Protein AF-A0A957VU12-F1 (afdb_monomer_lite)

Foldseek 3Di:
DQDDDDDDPVRLLVVVVCLLVCNVHHVVVSCQQQDFDAWDDDDVPDFTWGHGNQWIWTDAPNFTKTKHWHADVQKTWMWIDGSVVRDIDIDIGSHRPDPRVVVSNVVVCVVVVND

Secondary structure (DSSP, 8-state):
--S-----HHHHHHHHHHHHTTSSS-HHHHHHHHS--EEEP--TTSPPEEE-SS-EEEESSSSEEEEEEEEETTEEEEEEEEGGGTEEEEEEESSTT--HHHHHHHHHHHHHT--

pLDDT: mean 96.03, std 3.74, range [75.19, 98.75]

Radius of gyration: 13.99 Å; chains: 1; bounding box: 28×35×33 Å

Structure (mmCIF, N/CA/C/O backbone):
data_AF-A0A957VU12-F1
#
_entry.id   AF-A0A957VU12-F1
#
loop_
_atom_site.group_PDB
_atom_site.id
_atom_site.type_symbol
_atom_site.label_atom_id
_atom_site.label_alt_id
_atom_site.label_comp_id
_atom_site.label_asym_id
_atom_site.label_entity_id
_atom_site.label_seq_id
_atom_site.pdbx_PDB_ins_code
_atom_site.Cartn_x
_atom_site.Cartn_y
_atom_site.Cartn_z
_atom_site.occupancy
_atom_site.B_iso_or_equiv
_atom_site.auth_seq_id
_atom_site.auth_comp_id
_atom_site.auth_asym_id
_atom_site.auth_atom_id
_atom_site.pdbx_PDB_model_num
ATOM 1 N N . GLY A 1 1 ? 12.077 -11.966 -0.631 1.00 75.19 1 GLY A N 1
ATOM 2 C CA . GLY A 1 1 ? 12.753 -11.496 -1.862 1.00 75.19 1 GLY A CA 1
ATOM 3 C C . GLY A 1 1 ? 12.474 -10.015 -2.043 1.00 75.19 1 GLY A C 1
ATOM 4 O O . GLY A 1 1 ? 11.579 -9.529 -1.373 1.00 75.19 1 GLY A O 1
ATOM 5 N N . ALA A 1 2 ? 13.218 -9.307 -2.899 1.00 86.88 2 ALA A N 1
ATOM 6 C CA . ALA A 1 2 ? 13.099 -7.846 -3.058 1.00 86.88 2 ALA A CA 1
ATOM 7 C C . ALA A 1 2 ? 12.334 -7.396 -4.325 1.00 86.88 2 ALA A C 1
ATOM 9 O O . ALA A 1 2 ? 12.149 -6.204 -4.537 1.00 86.88 2 ALA A O 1
ATOM 10 N N . GLY A 1 3 ? 11.914 -8.333 -5.185 1.00 90.38 3 GLY A N 1
ATOM 11 C CA . GLY A 1 3 ? 11.245 -8.047 -6.458 1.00 90.38 3 GLY A CA 1
ATOM 12 C C . GLY A 1 3 ? 11.071 -9.303 -7.321 1.00 90.38 3 GLY A C 1
ATOM 13 O O . GLY A 1 3 ? 11.249 -10.416 -6.825 1.00 90.38 3 GLY A O 1
ATOM 14 N N . ALA A 1 4 ? 10.751 -9.107 -8.606 1.00 92.50 4 ALA A N 1
ATOM 15 C CA . ALA A 1 4 ? 10.555 -10.142 -9.638 1.00 92.50 4 ALA A CA 1
ATOM 16 C C . ALA A 1 4 ? 9.332 -11.070 -9.471 1.00 92.50 4 ALA A C 1
ATOM 18 O O . ALA A 1 4 ? 9.188 -12.039 -10.216 1.00 92.50 4 ALA A O 1
ATOM 19 N N . LEU A 1 5 ? 8.422 -10.761 -8.543 1.00 94.38 5 LEU A N 1
ATOM 20 C CA . LEU A 1 5 ? 7.095 -11.374 -8.534 1.00 94.38 5 LEU A CA 1
ATOM 21 C C . LEU A 1 5 ? 6.298 -10.894 -9.754 1.00 94.38 5 LEU A C 1
ATOM 23 O O . LEU A 1 5 ? 6.314 -9.710 -10.087 1.00 94.38 5 LEU A O 1
ATOM 27 N N . VAL A 1 6 ? 5.595 -11.821 -10.401 1.00 96.25 6 VAL A N 1
ATOM 28 C CA . VAL A 1 6 ? 4.691 -11.545 -11.523 1.00 96.25 6 VAL A CA 1
ATOM 29 C C . VAL A 1 6 ? 3.268 -11.749 -11.031 1.00 96.25 6 VAL A C 1
ATOM 31 O O . VAL A 1 6 ? 2.977 -12.753 -10.386 1.00 96.25 6 VAL A O 1
ATOM 34 N N . SER A 1 7 ? 2.393 -10.784 -11.301 1.00 97.38 7 SER A N 1
ATOM 35 C CA . SER A 1 7 ? 1.018 -10.790 -10.806 1.00 97.38 7 SER A CA 1
ATOM 36 C C . SER A 1 7 ? 0.114 -9.920 -11.686 1.00 97.38 7 SER A C 1
ATOM 38 O O . SER A 1 7 ? 0.561 -9.354 -12.687 1.00 97.38 7 SER A O 1
ATOM 40 N N . ASN A 1 8 ? -1.159 -9.814 -11.317 1.00 98.12 8 ASN A N 1
ATOM 41 C CA . ASN A 1 8 ? -2.149 -8.940 -11.937 1.00 98.12 8 ASN A CA 1
ATOM 42 C C . ASN A 1 8 ? -2.997 -8.237 -10.855 1.00 98.12 8 ASN A C 1
ATOM 44 O O . ASN A 1 8 ? -2.846 -8.502 -9.663 1.00 98.12 8 ASN A O 1
ATOM 48 N N . VAL A 1 9 ? -3.890 -7.327 -11.258 1.00 98.12 9 VAL A N 1
ATOM 49 C CA . VAL A 1 9 ? -4.713 -6.552 -10.309 1.00 98.12 9 VAL A CA 1
ATOM 50 C C . VAL A 1 9 ? -5.639 -7.418 -9.448 1.00 98.12 9 VAL A C 1
ATOM 52 O O . VAL A 1 9 ? -5.832 -7.101 -8.279 1.00 98.12 9 VAL A O 1
ATOM 55 N N . TYR A 1 10 ? -6.175 -8.516 -9.985 1.00 98.38 10 TYR A N 1
ATOM 56 C CA . TYR A 1 10 ? -7.055 -9.429 -9.253 1.00 98.38 10 TYR A CA 1
ATOM 57 C C . TYR A 1 10 ? -6.284 -10.251 -8.224 1.00 98.38 10 TYR A C 1
ATOM 59 O O . TYR A 1 10 ? -6.745 -10.398 -7.097 1.00 98.38 10 TYR A O 1
ATOM 67 N N . ASP A 1 11 ? -5.097 -10.736 -8.587 1.00 98.44 11 ASP A N 1
ATOM 68 C CA . ASP A 1 11 ? -4.232 -11.496 -7.684 1.00 98.44 11 ASP A CA 1
ATOM 69 C C . ASP A 1 11 ? -3.762 -10.625 -6.511 1.00 98.44 11 ASP A C 1
ATOM 71 O O . ASP A 1 11 ? -3.819 -11.057 -5.363 1.00 98.44 11 ASP A O 1
ATOM 75 N N . LEU A 1 12 ? -3.332 -9.385 -6.778 1.00 98.25 12 LEU A N 1
ATOM 76 C CA . LEU A 1 12 ? -2.887 -8.455 -5.735 1.00 98.25 12 LEU A CA 1
ATOM 77 C C . LEU A 1 12 ? -4.042 -7.991 -4.843 1.00 98.25 12 LEU A C 1
ATOM 79 O O . LEU A 1 12 ? -3.870 -7.886 -3.630 1.00 98.25 12 LEU A O 1
ATOM 83 N N . TYR A 1 13 ? -5.226 -7.761 -5.417 1.00 98.06 13 TYR A N 1
ATOM 84 C CA . TYR A 1 13 ? -6.431 -7.499 -4.633 1.00 98.06 13 TYR A CA 1
ATOM 85 C C . TYR A 1 13 ? -6.773 -8.697 -3.735 1.00 98.06 13 TYR A C 1
ATOM 87 O O . TYR A 1 13 ? -6.934 -8.540 -2.526 1.00 98.06 13 TYR A O 1
ATOM 95 N N . GLY A 1 14 ? -6.801 -9.906 -4.302 1.00 97.94 14 GLY A N 1
ATOM 96 C CA . GLY A 1 14 ? -7.048 -11.142 -3.563 1.00 97.94 14 GLY A CA 1
ATOM 97 C C . GLY A 1 14 ? -6.006 -11.400 -2.474 1.00 97.94 14 GLY A C 1
ATOM 98 O O . GLY A 1 14 ? -6.359 -11.848 -1.388 1.00 97.94 14 GLY A O 1
ATOM 99 N N . TRP A 1 15 ? -4.740 -11.059 -2.722 1.00 97.62 15 TRP A N 1
ATOM 100 C CA . TRP A 1 15 ? -3.667 -11.134 -1.732 1.00 97.62 15 TRP A CA 1
ATOM 101 C C . TRP A 1 15 ? -3.923 -10.215 -0.535 1.00 97.62 15 TRP A C 1
ATOM 103 O O . TRP A 1 15 ? -3.839 -10.668 0.606 1.00 97.62 15 TRP A O 1
ATOM 113 N N . MET A 1 16 ? -4.301 -8.956 -0.775 1.00 97.50 16 MET A N 1
ATOM 114 C CA . MET A 1 16 ? -4.634 -8.027 0.311 1.00 97.50 16 MET A CA 1
ATOM 115 C C . MET A 1 16 ? -5.840 -8.497 1.116 1.00 97.50 16 MET A C 1
ATOM 117 O O . MET A 1 16 ? -5.791 -8.495 2.344 1.00 97.50 16 MET A O 1
ATOM 121 N N . GLN A 1 17 ? -6.882 -8.972 0.436 1.00 96.69 17 GLN A N 1
ATOM 122 C CA . GLN A 1 17 ? -8.064 -9.531 1.086 1.00 96.69 17 GLN A CA 1
ATOM 123 C C . GLN A 1 17 ? -7.710 -10.765 1.925 1.00 96.69 17 GLN A C 1
ATOM 125 O O . GLN A 1 17 ? -8.138 -10.880 3.072 1.00 96.69 17 GLN A O 1
ATOM 130 N N . ALA A 1 18 ? -6.871 -11.665 1.406 1.00 97.25 18 ALA A N 1
ATOM 131 C CA . ALA A 1 18 ? -6.447 -12.859 2.128 1.00 97.25 18 ALA A CA 1
ATOM 132 C C . ALA A 1 18 ? -5.587 -12.537 3.362 1.00 97.25 18 ALA A C 1
ATOM 134 O O . ALA A 1 18 ? -5.680 -13.248 4.362 1.00 97.25 18 ALA A O 1
ATOM 135 N N . LEU A 1 19 ? -4.776 -11.474 3.321 1.00 96.38 19 LEU A N 1
ATOM 136 C CA . LEU A 1 19 ? -4.061 -10.975 4.497 1.00 96.38 19 LEU A CA 1
ATOM 137 C C . LEU A 1 19 ? -5.029 -10.365 5.519 1.00 96.38 19 LEU A C 1
ATOM 139 O O . LEU A 1 19 ? -5.033 -10.776 6.673 1.00 96.38 19 LEU A O 1
ATOM 143 N N . GLN A 1 20 ? -5.883 -9.428 5.106 1.00 92.12 20 GLN A N 1
ATOM 144 C CA . GLN A 1 20 ? -6.779 -8.695 6.014 1.00 92.12 20 GLN A CA 1
ATOM 145 C C . GLN A 1 20 ? -7.815 -9.594 6.697 1.00 92.12 20 GLN A C 1
ATOM 147 O O . GLN A 1 20 ? -8.166 -9.374 7.853 1.00 92.12 20 GLN A O 1
ATOM 152 N N . THR A 1 21 ? -8.276 -10.635 6.004 1.00 92.19 21 THR A N 1
ATOM 153 C CA . THR A 1 21 ? -9.260 -11.593 6.532 1.00 92.19 21 THR A CA 1
ATOM 154 C C . THR A 1 21 ? -8.628 -12.783 7.259 1.00 92.19 21 THR A C 1
ATOM 156 O O . THR A 1 21 ? -9.342 -13.667 7.730 1.00 92.19 21 THR A O 1
ATOM 159 N N . GLY A 1 22 ? -7.296 -12.826 7.368 1.00 93.31 22 GLY A N 1
ATOM 160 C CA . GLY A 1 22 ? -6.579 -13.894 8.064 1.00 93.31 22 GLY A CA 1
ATOM 161 C C . GLY A 1 22 ? -6.593 -15.252 7.344 1.00 93.31 22 GLY A C 1
ATOM 162 O O . GLY A 1 22 ? -6.406 -16.292 7.972 1.00 93.31 22 GLY A O 1
ATOM 163 N N . VAL A 1 23 ? -6.854 -15.264 6.032 1.00 96.56 23 VAL A N 1
ATOM 164 C CA . VAL A 1 23 ? -6.877 -16.479 5.199 1.00 96.56 23 VAL A CA 1
ATOM 165 C C . VAL A 1 23 ? -5.464 -16.917 4.816 1.00 96.56 23 VAL A C 1
ATOM 167 O O . VAL A 1 23 ? -5.170 -18.111 4.805 1.00 96.56 23 VAL A O 1
ATOM 170 N N . ALA A 1 24 ? -4.587 -15.965 4.487 1.00 96.69 24 ALA A N 1
ATOM 171 C CA . ALA A 1 24 ? -3.210 -16.256 4.085 1.00 96.69 24 ALA A CA 1
ATOM 172 C C . ALA A 1 24 ? -2.282 -16.486 5.287 1.00 96.69 24 ALA A C 1
ATOM 174 O O . ALA A 1 24 ? -1.376 -17.315 5.218 1.00 96.69 24 ALA A O 1
ATOM 175 N N . LEU A 1 25 ? -2.499 -15.739 6.370 1.00 96.81 25 LEU A N 1
ATOM 176 C CA . LEU A 1 25 ? -1.726 -15.769 7.610 1.00 96.81 25 LEU A CA 1
ATOM 177 C C . LEU A 1 25 ? -2.674 -15.554 8.785 1.00 96.81 25 LEU A C 1
ATOM 179 O O . LEU A 1 25 ? -3.696 -14.893 8.631 1.00 96.81 25 LEU A O 1
ATOM 183 N N . ASP A 1 26 ? -2.333 -16.069 9.963 1.00 96.81 26 ASP A N 1
ATOM 184 C CA . ASP A 1 26 ? -3.141 -15.818 11.153 1.00 96.81 26 ASP A CA 1
ATOM 185 C C . ASP A 1 26 ? -3.150 -14.316 11.528 1.00 96.81 26 ASP A C 1
ATOM 187 O O . ASP A 1 26 ? -2.190 -13.596 11.229 1.00 96.81 26 ASP A O 1
ATOM 191 N N . PRO A 1 27 ? -4.196 -13.823 12.219 1.00 95.06 27 PRO A N 1
ATOM 192 C CA . PRO A 1 27 ? -4.313 -12.403 12.551 1.00 95.06 27 PRO A CA 1
ATOM 193 C C . PRO A 1 27 ? -3.142 -11.824 13.357 1.00 95.06 27 PRO A C 1
ATOM 195 O O . PRO A 1 27 ? -2.840 -10.640 13.213 1.00 95.06 27 PRO A O 1
ATOM 198 N N . ALA A 1 28 ? -2.460 -12.623 14.188 1.00 96.94 28 ALA A N 1
ATOM 199 C CA . ALA A 1 28 ? -1.316 -12.135 14.957 1.00 96.94 28 ALA A CA 1
ATOM 200 C C . ALA A 1 28 ? -0.098 -11.910 14.046 1.00 96.94 28 ALA A C 1
ATOM 202 O O . ALA A 1 28 ? 0.604 -10.909 14.191 1.00 96.94 28 ALA A O 1
ATOM 203 N N . SER A 1 29 ? 0.114 -12.790 13.066 1.00 97.50 29 SER A N 1
ATOM 204 C CA . SER A 1 29 ? 1.141 -12.622 12.031 1.00 97.50 29 SER A CA 1
ATOM 205 C C . SER A 1 29 ? 0.846 -11.435 11.106 1.00 97.50 29 SER A C 1
ATOM 207 O O . SER A 1 29 ? 1.755 -10.686 10.749 1.00 97.50 29 SER A O 1
ATOM 209 N N . VAL A 1 30 ? -0.422 -11.207 10.753 1.00 96.94 30 VAL A N 1
ATOM 210 C CA . VAL A 1 30 ? -0.837 -10.029 9.966 1.00 96.94 30 VAL A CA 1
ATOM 211 C C . VAL A 1 30 ? -0.603 -8.735 10.749 1.00 96.94 30 VAL A C 1
ATOM 213 O O . VAL A 1 30 ? -0.058 -7.779 10.202 1.00 96.94 30 VAL A O 1
ATOM 216 N N . ALA A 1 31 ? -0.918 -8.716 12.047 1.00 96.19 31 ALA A N 1
ATOM 217 C CA . ALA A 1 31 ? -0.612 -7.575 12.907 1.00 96.19 31 ALA A CA 1
ATOM 218 C C . ALA A 1 31 ? 0.897 -7.275 12.951 1.00 96.19 31 ALA A C 1
ATOM 220 O O . ALA A 1 31 ? 1.293 -6.112 12.913 1.00 96.19 31 ALA A O 1
ATOM 221 N N . GLN A 1 32 ? 1.752 -8.303 12.968 1.00 97.56 32 GLN A N 1
ATOM 222 C CA . GLN A 1 32 ? 3.203 -8.117 12.868 1.00 97.56 32 GLN A CA 1
ATOM 223 C C . GLN A 1 32 ? 3.628 -7.537 11.513 1.00 97.56 32 GLN A C 1
ATOM 225 O O . GLN A 1 32 ? 4.485 -6.659 11.484 1.00 97.56 32 GLN A O 1
ATOM 230 N N . LEU A 1 33 ? 3.027 -7.969 10.396 1.00 96.62 33 LEU A N 1
ATOM 231 C CA . LEU A 1 33 ? 3.344 -7.410 9.074 1.00 96.62 33 LEU A CA 1
ATOM 232 C C . LEU A 1 33 ? 3.138 -5.893 9.017 1.00 96.62 33 LEU A C 1
ATOM 234 O O . LEU A 1 33 ? 3.959 -5.184 8.431 1.00 96.62 33 LEU A O 1
ATOM 238 N N . PHE A 1 34 ? 2.057 -5.420 9.634 1.00 97.06 34 PHE A N 1
ATOM 239 C CA . PHE A 1 34 ? 1.605 -4.032 9.565 1.00 97.06 34 PHE A CA 1
ATOM 240 C C . PHE A 1 34 ? 1.996 -3.192 10.787 1.00 97.06 34 PHE A C 1
ATOM 242 O O . PHE A 1 34 ? 1.630 -2.025 10.874 1.00 97.06 34 PHE A O 1
ATOM 249 N N . THR A 1 35 ? 2.764 -3.748 11.728 1.00 97.75 35 THR A N 1
ATOM 250 C CA . THR A 1 35 ? 3.278 -2.970 12.860 1.00 97.75 35 THR A CA 1
ATOM 251 C C . THR A 1 35 ? 4.328 -1.963 12.362 1.00 97.75 35 THR A C 1
ATOM 253 O O . THR A 1 35 ? 5.284 -2.371 11.698 1.00 97.75 35 THR A O 1
ATOM 256 N N . PRO A 1 36 ? 4.206 -0.663 12.692 1.00 97.81 36 PRO A N 1
ATOM 257 C CA . PRO A 1 36 ? 5.198 0.346 12.329 1.00 97.81 36 PRO A CA 1
ATOM 258 C C . PRO A 1 36 ? 6.451 0.188 13.203 1.00 97.81 36 PRO A C 1
ATOM 260 O O . PRO A 1 36 ? 6.472 0.601 14.361 1.00 97.81 36 PRO A O 1
ATOM 263 N N . TYR A 1 37 ? 7.500 -0.443 12.670 1.00 98.31 37 TYR A N 1
ATOM 264 C CA . TYR A 1 37 ? 8.729 -0.720 13.425 1.00 98.31 37 TYR A CA 1
ATOM 265 C C . TYR A 1 37 ? 9.793 0.368 13.283 1.00 98.31 37 TYR A C 1
ATOM 267 O O . TYR A 1 37 ? 10.606 0.544 14.191 1.00 98.31 37 TYR A O 1
ATOM 275 N N . VAL A 1 38 ? 9.839 1.048 12.136 1.00 97.94 38 VAL A N 1
ATOM 276 C CA . VAL A 1 38 ? 10.892 2.020 11.815 1.00 97.94 38 VAL A CA 1
ATOM 277 C C . VAL A 1 38 ? 10.280 3.258 11.183 1.00 97.94 38 VAL A C 1
ATOM 279 O O . VAL A 1 38 ? 9.676 3.160 10.120 1.00 97.94 38 VAL A O 1
ATOM 282 N N . ASP A 1 39 ? 10.488 4.422 11.791 1.00 97.81 39 ASP A N 1
ATOM 283 C CA . ASP A 1 39 ? 10.076 5.696 11.201 1.00 97.81 39 ASP A CA 1
ATO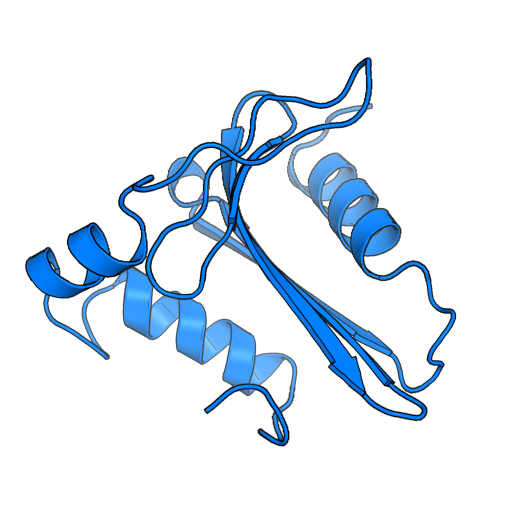M 284 C C . ASP A 1 39 ? 10.824 5.951 9.886 1.00 97.81 39 ASP A C 1
ATOM 286 O O . ASP A 1 39 ? 12.043 5.775 9.783 1.00 97.81 39 ASP A O 1
ATOM 290 N N . MET A 1 40 ? 10.090 6.384 8.867 1.00 96.31 40 MET A N 1
ATOM 291 C CA . MET A 1 40 ? 10.636 6.764 7.572 1.00 96.31 40 MET A CA 1
ATOM 292 C C . MET A 1 40 ? 10.798 8.279 7.493 1.00 96.31 40 MET A C 1
ATOM 294 O O . MET A 1 40 ? 9.982 9.046 8.000 1.00 96.31 40 MET A O 1
ATOM 298 N N . ALA A 1 41 ? 11.848 8.726 6.805 1.00 93.69 41 ALA A N 1
ATOM 299 C CA . ALA A 1 41 ? 11.973 10.133 6.457 1.00 93.69 41 ALA A CA 1
ATOM 300 C C . ALA A 1 41 ? 10.898 10.500 5.425 1.00 93.69 41 ALA A C 1
ATOM 302 O O . ALA A 1 41 ? 10.806 9.861 4.376 1.00 93.69 41 ALA A O 1
ATOM 303 N N . THR A 1 42 ? 10.122 11.541 5.712 1.00 90.69 42 THR A N 1
ATOM 304 C CA . THR A 1 42 ? 9.067 12.053 4.831 1.00 90.69 42 THR A CA 1
ATOM 305 C C . THR A 1 42 ? 9.413 13.451 4.334 1.00 90.69 42 THR A C 1
ATOM 307 O O . THR A 1 42 ? 10.191 14.181 4.962 1.00 90.69 42 THR A O 1
ATOM 310 N N . ALA A 1 43 ? 8.891 13.828 3.164 1.00 87.75 43 ALA A N 1
ATOM 311 C CA . ALA A 1 43 ? 9.118 15.168 2.641 1.00 87.75 43 ALA A CA 1
ATOM 312 C C . ALA A 1 43 ? 8.326 16.214 3.455 1.00 87.75 43 ALA A C 1
ATOM 314 O O . ALA A 1 43 ? 7.285 15.896 4.036 1.00 87.75 43 ALA A O 1
ATOM 315 N N . PRO A 1 44 ? 8.766 17.488 3.489 1.00 89.06 44 PRO A N 1
ATOM 316 C CA . 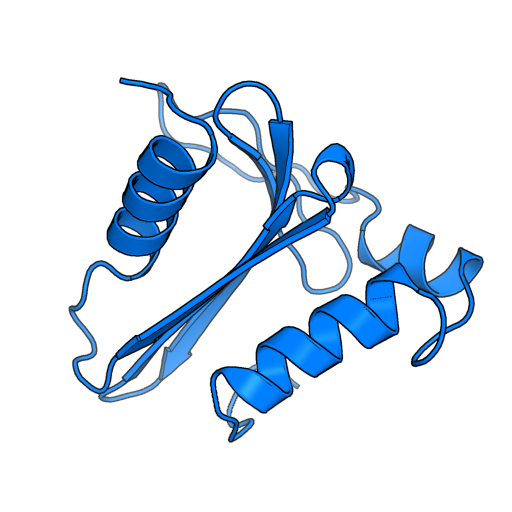PRO A 1 44 ? 7.990 18.549 4.121 1.00 89.06 44 PRO A CA 1
ATOM 317 C C . PRO A 1 44 ? 6.568 18.620 3.548 1.00 89.06 44 PRO A C 1
ATOM 319 O O . PRO A 1 44 ? 6.391 18.807 2.346 1.00 89.06 44 PRO A O 1
ATOM 322 N N . GLY A 1 45 ? 5.565 18.499 4.420 1.00 83.50 45 GLY A N 1
ATOM 323 C CA . GLY A 1 45 ? 4.149 18.518 4.039 1.00 83.50 45 GLY A CA 1
ATOM 324 C C . GLY A 1 45 ? 3.530 17.145 3.761 1.00 83.50 45 GLY A C 1
ATOM 325 O O . GLY A 1 45 ? 2.323 17.083 3.548 1.00 83.50 45 GLY A O 1
ATOM 326 N N . GLU A 1 46 ? 4.306 16.058 3.798 1.00 86.50 46 GLU A N 1
ATOM 327 C CA . GLU A 1 46 ? 3.772 14.692 3.785 1.00 86.50 46 GLU A CA 1
ATOM 328 C C . GLU A 1 46 ? 3.449 14.216 5.210 1.00 86.50 46 GLU A C 1
ATOM 330 O O . GLU A 1 46 ? 4.087 14.630 6.185 1.00 86.50 46 GLU A O 1
ATOM 335 N N . ALA A 1 47 ? 2.448 13.340 5.338 1.00 89.62 47 ALA A N 1
ATOM 336 C CA . ALA A 1 47 ? 2.141 12.691 6.607 1.00 89.62 47 ALA A CA 1
ATOM 337 C C . ALA A 1 47 ? 3.337 11.841 7.075 1.00 89.62 47 ALA A C 1
ATOM 339 O O . ALA A 1 47 ? 4.045 11.291 6.228 1.00 89.62 47 ALA A O 1
ATOM 340 N N . PRO A 1 48 ? 3.580 11.713 8.393 1.00 95.44 48 PRO A N 1
ATOM 341 C CA . PRO A 1 48 ? 4.564 10.771 8.913 1.00 95.44 48 PRO A CA 1
ATOM 342 C C . PRO A 1 48 ? 4.298 9.356 8.392 1.00 95.44 48 PRO A C 1
ATOM 344 O O . PRO A 1 48 ? 3.148 8.923 8.313 1.00 95.44 48 PRO A O 1
ATOM 347 N N . ALA A 1 49 ? 5.370 8.642 8.063 1.00 97.12 49 ALA A N 1
ATOM 348 C CA . ALA A 1 49 ? 5.312 7.275 7.571 1.00 97.12 49 ALA A CA 1
ATOM 349 C C . ALA A 1 49 ? 6.274 6.398 8.369 1.00 97.12 49 ALA A C 1
ATOM 351 O O . ALA A 1 49 ? 7.320 6.859 8.826 1.00 97.12 49 ALA A O 1
ATOM 352 N N . ALA A 1 50 ? 5.939 5.122 8.491 1.00 98.31 50 ALA A N 1
ATOM 353 C CA . ALA A 1 50 ? 6.772 4.103 9.101 1.00 98.31 50 ALA A CA 1
ATOM 354 C C . ALA A 1 50 ? 6.813 2.846 8.226 1.00 98.31 50 ALA A C 1
ATOM 356 O O . ALA A 1 50 ? 5.970 2.636 7.355 1.00 98.31 50 ALA A O 1
ATOM 357 N N . TYR A 1 51 ? 7.809 1.999 8.457 1.00 98.19 51 TYR A N 1
ATOM 358 C CA . TYR A 1 51 ? 7.994 0.739 7.756 1.00 98.19 51 TYR A CA 1
ATOM 359 C C . TYR A 1 51 ? 7.757 -0.441 8.701 1.00 98.19 51 TYR A C 1
ATOM 361 O O . TYR A 1 51 ? 8.319 -0.501 9.800 1.00 98.19 51 TYR A O 1
ATOM 369 N N . GLY A 1 52 ? 6.923 -1.377 8.254 1.00 97.94 52 GLY A N 1
ATOM 370 C CA . GLY A 1 52 ? 6.683 -2.675 8.878 1.00 97.94 52 GLY A CA 1
ATOM 371 C C . GLY A 1 52 ? 7.468 -3.791 8.190 1.00 97.94 52 GLY A C 1
ATOM 372 O O . GLY A 1 52 ? 8.506 -3.563 7.566 1.00 97.94 52 GLY A O 1
ATOM 373 N N . TYR A 1 53 ? 6.977 -5.027 8.253 1.00 97.25 53 TYR A N 1
ATOM 374 C CA . TYR A 1 53 ? 7.615 -6.136 7.537 1.00 97.25 53 TYR A CA 1
ATOM 375 C C . TYR A 1 53 ? 7.205 -6.160 6.065 1.00 97.25 53 TYR A C 1
ATOM 377 O O . TYR A 1 53 ? 6.356 -6.942 5.642 1.00 97.25 53 TYR A O 1
ATOM 385 N N . GLY A 1 54 ? 7.865 -5.313 5.275 1.00 95.94 54 GLY A N 1
ATOM 386 C CA . GLY A 1 54 ? 7.644 -5.236 3.832 1.00 95.94 54 GLY A CA 1
ATOM 387 C C . GLY A 1 54 ? 6.459 -4.356 3.443 1.00 95.94 54 GLY A C 1
ATOM 388 O O . GLY A 1 54 ? 5.902 -4.564 2.373 1.00 95.94 54 GLY A O 1
ATOM 389 N N . TRP A 1 55 ? 6.063 -3.411 4.300 1.00 97.81 55 TRP A N 1
ATOM 390 C CA . TRP A 1 55 ? 4.932 -2.505 4.087 1.00 97.81 55 TRP A CA 1
ATOM 391 C C . TRP A 1 55 ? 5.267 -1.110 4.598 1.00 97.81 55 TRP A C 1
ATOM 393 O O . TRP A 1 55 ? 5.922 -0.975 5.630 1.00 97.81 55 TRP A O 1
ATOM 403 N N . VAL A 1 56 ? 4.801 -0.086 3.888 1.00 97.88 56 VAL A N 1
ATOM 404 C CA . VAL A 1 56 ? 4.750 1.292 4.379 1.00 97.88 56 VAL A CA 1
ATOM 405 C C . VAL A 1 56 ? 3.409 1.490 5.080 1.00 97.88 56 VAL A C 1
ATOM 407 O O . VAL A 1 56 ? 2.375 1.085 4.549 1.00 97.88 56 VAL A O 1
ATOM 410 N N . ILE A 1 57 ? 3.437 2.104 6.257 1.00 98.31 57 ILE A N 1
ATOM 411 C CA . ILE A 1 57 ? 2.267 2.455 7.058 1.00 98.31 57 ILE A CA 1
ATOM 412 C C . ILE A 1 57 ? 2.295 3.967 7.264 1.00 98.31 57 ILE A C 1
ATOM 414 O O . ILE A 1 57 ? 3.248 4.499 7.834 1.00 98.31 57 ILE A O 1
ATOM 418 N N . ASP A 1 58 ? 1.276 4.659 6.770 1.00 97.25 58 ASP A N 1
ATOM 419 C CA . ASP A 1 58 ? 1.121 6.105 6.919 1.00 97.25 58 ASP A CA 1
ATOM 420 C C . ASP A 1 58 ? -0.352 6.508 7.059 1.00 97.25 58 ASP A C 1
ATOM 422 O O . ASP A 1 58 ? -1.251 5.665 7.140 1.00 97.25 58 ASP A O 1
ATOM 426 N N . GLU A 1 59 ? -0.593 7.817 7.121 1.00 95.94 59 GLU A N 1
ATOM 427 C CA . GLU A 1 59 ? -1.932 8.387 7.052 1.00 95.94 59 GLU A CA 1
ATOM 428 C C . GLU A 1 59 ? -2.145 9.095 5.707 1.00 95.94 59 GLU A C 1
ATOM 430 O O . GLU A 1 59 ? -1.368 9.960 5.302 1.00 95.94 59 GLU A O 1
ATOM 435 N N . HIS A 1 60 ? -3.237 8.769 5.020 1.00 95.94 60 HIS A N 1
ATOM 436 C CA . HIS A 1 60 ? -3.645 9.419 3.779 1.00 95.94 60 HIS A CA 1
ATOM 437 C C . HIS A 1 60 ? -5.132 9.771 3.836 1.00 95.94 60 HIS A C 1
ATOM 439 O O . HIS A 1 60 ? -5.971 8.893 4.015 1.00 95.94 60 HIS A O 1
ATOM 445 N N . LEU A 1 61 ? -5.471 11.054 3.661 1.00 95.69 61 LEU A N 1
ATOM 446 C CA . LEU A 1 61 ? -6.846 11.573 3.789 1.00 95.69 61 LEU A CA 1
ATOM 447 C C . LEU A 1 61 ? -7.484 11.290 5.169 1.00 95.69 61 LEU A C 1
ATOM 449 O O . LEU A 1 61 ? -8.687 11.019 5.269 1.00 95.69 61 LEU A O 1
ATOM 453 N N . GLY A 1 62 ? -6.677 11.342 6.236 1.00 95.38 62 GLY A N 1
ATOM 454 C CA . GLY A 1 62 ? -7.129 11.058 7.602 1.00 95.38 62 GLY A CA 1
ATOM 455 C C . GLY A 1 62 ? -7.425 9.579 7.858 1.00 95.38 62 GLY A C 1
ATOM 456 O O . GLY A 1 62 ? -8.2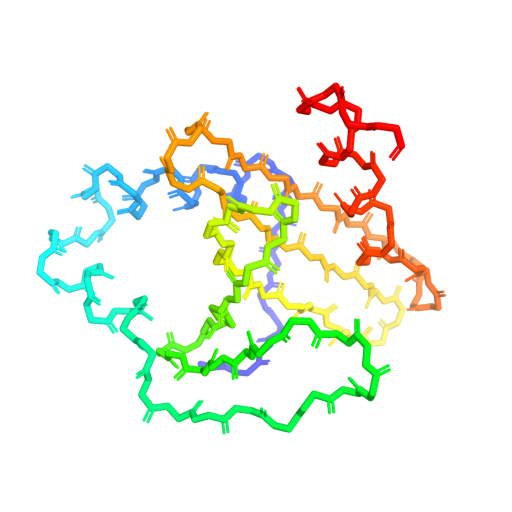89 9.270 8.674 1.00 95.38 62 GLY A O 1
ATOM 457 N N . ARG A 1 63 ? -6.813 8.672 7.085 1.00 96.88 63 ARG A N 1
ATOM 458 C CA . ARG A 1 63 ? -7.045 7.220 7.139 1.00 96.88 63 ARG A CA 1
ATOM 459 C C . ARG A 1 63 ? -5.723 6.499 7.184 1.00 96.88 63 ARG A C 1
ATOM 461 O O . ARG A 1 63 ? -4.806 6.867 6.451 1.00 96.88 63 ARG A O 1
ATOM 468 N N . GLU A 1 64 ? -5.663 5.453 7.993 1.00 96.94 64 GLU A N 1
ATOM 469 C CA . GLU A 1 64 ? -4.548 4.518 7.958 1.00 96.94 64 GLU A CA 1
ATOM 470 C C . GLU A 1 64 ? -4.441 3.906 6.559 1.00 96.94 64 GLU A C 1
ATOM 472 O O . GLU A 1 64 ? -5.423 3.406 6.002 1.00 96.94 64 GLU A O 1
ATOM 477 N N . ARG A 1 65 ? -3.237 3.958 5.994 1.00 98.06 65 ARG A N 1
ATOM 478 C CA . ARG A 1 65 ? -2.921 3.377 4.699 1.00 98.06 65 ARG A CA 1
ATOM 479 C C . ARG A 1 65 ? 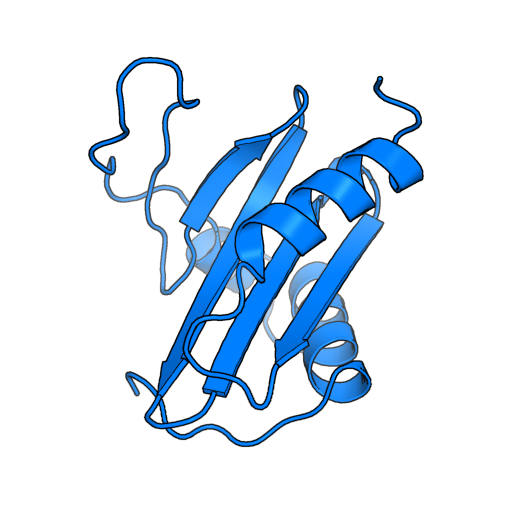-1.716 2.460 4.837 1.00 98.06 65 ARG A C 1
ATOM 481 O O . ARG A 1 65 ? -0.639 2.870 5.260 1.00 98.06 65 ARG A O 1
ATOM 488 N N . ILE A 1 66 ? -1.906 1.219 4.408 1.00 98.19 66 ILE A N 1
ATOM 489 C CA . ILE A 1 66 ? -0.866 0.193 4.344 1.00 98.19 66 ILE A CA 1
ATOM 490 C C . ILE A 1 66 ? -0.568 -0.050 2.876 1.00 98.19 66 ILE A C 1
ATOM 492 O O . ILE A 1 66 ? -1.449 -0.475 2.128 1.00 98.19 66 ILE A O 1
ATOM 496 N N . TRP A 1 67 ? 0.647 0.239 2.429 1.00 98.06 67 TRP A N 1
ATOM 497 C CA . TRP A 1 67 ? 0.942 0.230 1.003 1.00 98.06 67 TRP A CA 1
ATOM 498 C C . TRP A 1 67 ? 2.365 -0.202 0.676 1.00 98.06 67 TRP A C 1
ATOM 500 O O . TRP A 1 67 ? 3.251 -0.239 1.530 1.00 98.06 67 TRP A O 1
ATOM 510 N N . HIS A 1 68 ? 2.582 -0.569 -0.584 1.00 97.56 68 HIS A N 1
ATOM 511 C CA . HIS A 1 68 ? 3.901 -0.935 -1.075 1.00 97.56 68 HIS A CA 1
ATOM 512 C C . HIS A 1 68 ? 4.104 -0.473 -2.525 1.00 97.56 68 HIS A C 1
ATOM 514 O O . HIS A 1 68 ? 3.320 -0.849 -3.405 1.00 97.56 68 HIS A O 1
ATOM 520 N N . PRO A 1 69 ? 5.167 0.301 -2.816 1.00 96.19 69 PRO A N 1
ATOM 521 C CA . PRO A 1 69 ? 5.544 0.631 -4.184 1.00 96.19 69 PRO A CA 1
ATOM 522 C C . PRO A 1 69 ? 6.267 -0.542 -4.858 1.00 96.19 69 PRO A C 1
ATOM 524 O O . PRO A 1 69 ? 7.009 -1.289 -4.227 1.00 96.19 69 PRO A O 1
ATOM 527 N N . GLY A 1 70 ? 6.100 -0.695 -6.166 1.00 96.50 70 GLY A N 1
ATOM 528 C CA . GLY A 1 70 ? 6.821 -1.680 -6.969 1.00 96.50 70 GLY A CA 1
ATOM 529 C C . GLY A 1 70 ? 7.482 -1.021 -8.170 1.00 96.50 70 GLY A C 1
ATOM 530 O O . GLY A 1 70 ? 6.852 -0.227 -8.865 1.00 96.50 70 GLY A O 1
ATOM 531 N N . HIS A 1 71 ? 8.744 -1.358 -8.424 1.00 95.81 71 HIS A N 1
ATOM 532 C CA . HIS A 1 71 ? 9.477 -0.829 -9.567 1.00 95.81 71 HIS A CA 1
ATOM 533 C C . HIS A 1 71 ? 10.477 -1.852 -10.107 1.00 95.81 71 HIS A C 1
ATOM 535 O O . HIS A 1 71 ? 11.247 -2.449 -9.354 1.00 95.81 71 HIS A O 1
ATOM 541 N N . ILE A 1 72 ? 10.466 -2.043 -11.422 1.00 95.25 72 ILE A N 1
ATOM 542 C CA . ILE A 1 72 ? 11.454 -2.820 -12.176 1.00 95.25 72 ILE A CA 1
ATOM 543 C C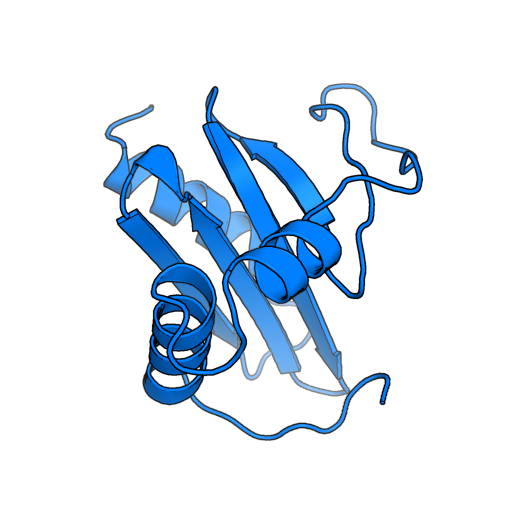 . ILE A 1 72 ? 11.546 -2.224 -13.587 1.00 95.25 72 ILE A C 1
ATOM 545 O O . ILE A 1 72 ? 10.663 -1.475 -13.990 1.00 95.25 72 ILE A O 1
ATOM 549 N N . PHE A 1 73 ? 12.599 -2.530 -14.346 1.00 95.94 73 PHE A N 1
ATOM 550 C CA . PHE A 1 73 ? 12.796 -1.982 -15.693 1.00 95.94 73 PHE A CA 1
ATOM 551 C C . PHE A 1 73 ? 11.536 -2.101 -16.562 1.00 95.94 73 PHE A C 1
ATOM 553 O O . PHE A 1 73 ? 11.053 -3.207 -16.806 1.00 95.94 73 PHE A O 1
ATOM 560 N N . GLY A 1 74 ? 11.018 -0.962 -17.027 1.00 96.81 74 GLY A N 1
ATOM 561 C CA . GLY A 1 74 ? 9.806 -0.890 -17.844 1.00 96.81 74 GLY A CA 1
ATOM 562 C C . GLY A 1 74 ? 8.473 -0.946 -17.086 1.00 96.81 74 GLY A C 1
ATOM 563 O O . GLY A 1 74 ? 7.437 -0.805 -17.731 1.00 96.81 74 GLY A O 1
ATOM 564 N N . PHE A 1 75 ? 8.452 -1.116 -15.759 1.00 98.06 75 PHE A N 1
ATOM 565 C CA . PHE A 1 75 ? 7.210 -1.279 -14.995 1.00 98.06 75 PHE A CA 1
ATOM 566 C C . PHE A 1 75 ? 7.201 -0.516 -13.667 1.00 98.06 75 PHE A C 1
ATOM 568 O O . PHE A 1 75 ? 8.165 -0.529 -12.903 1.00 98.06 75 PHE A O 1
ATOM 575 N N . ALA A 1 76 ? 6.044 0.061 -13.354 1.00 98.12 76 ALA A N 1
ATOM 576 C CA . ALA A 1 76 ? 5.749 0.680 -12.067 1.00 98.12 76 ALA A CA 1
ATOM 577 C C . ALA A 1 76 ? 4.436 0.122 -11.506 1.00 98.12 76 ALA A C 1
ATOM 579 O O . ALA A 1 76 ? 3.498 -0.162 -12.253 1.00 98.12 76 ALA A O 1
ATOM 580 N N . ALA A 1 77 ? 4.361 -0.033 -10.189 1.00 98.31 77 ALA A N 1
ATOM 581 C CA . ALA A 1 77 ? 3.194 -0.563 -9.500 1.00 98.31 77 ALA A CA 1
ATOM 582 C C . ALA A 1 77 ? 3.001 0.084 -8.124 1.00 98.31 77 ALA A C 1
ATOM 584 O O . ALA A 1 77 ? 3.950 0.564 -7.504 1.00 98.31 77 ALA A O 1
ATOM 585 N N . THR A 1 78 ? 1.770 0.053 -7.626 1.00 98.44 78 THR A N 1
ATOM 586 C CA . THR A 1 78 ? 1.458 0.280 -6.212 1.00 98.44 78 THR A CA 1
ATOM 587 C C . THR A 1 78 ? 0.268 -0.580 -5.798 1.00 98.44 78 THR A C 1
ATOM 589 O O . THR A 1 78 ? -0.644 -0.825 -6.595 1.00 98.44 78 THR A O 1
ATOM 592 N N . VAL A 1 79 ? 0.290 -1.034 -4.549 1.00 98.56 79 VAL A N 1
ATOM 593 C CA . VAL A 1 79 ? -0.851 -1.620 -3.844 1.00 98.56 79 VAL A CA 1
ATOM 594 C C . VAL A 1 79 ? -1.026 -0.857 -2.541 1.00 98.56 79 VAL A C 1
ATOM 596 O O . VAL A 1 79 ? -0.057 -0.675 -1.809 1.00 98.56 79 VAL A O 1
ATOM 599 N N . ALA A 1 80 ? -2.243 -0.402 -2.263 1.00 98.44 80 ALA A N 1
ATOM 600 C CA . ALA A 1 80 ? -2.588 0.308 -1.040 1.00 98.44 80 ALA A CA 1
ATOM 601 C C . ALA A 1 80 ? -3.900 -0.224 -0.471 1.00 98.44 80 ALA A C 1
ATOM 603 O O . ALA A 1 80 ? -4.882 -0.366 -1.198 1.00 98.44 80 ALA A O 1
ATOM 604 N N . ALA A 1 81 ? -3.912 -0.487 0.827 1.00 98.25 81 ALA A N 1
ATOM 605 C CA . ALA A 1 81 ? -5.078 -0.870 1.594 1.00 98.25 81 ALA A CA 1
ATOM 606 C C . ALA A 1 81 ? -5.441 0.212 2.609 1.00 98.25 81 ALA A C 1
ATOM 608 O O . ALA A 1 81 ? -4.558 0.804 3.229 1.00 98.25 81 ALA A O 1
ATOM 609 N N . TYR A 1 82 ? -6.743 0.393 2.799 1.00 98.00 82 TYR A N 1
ATOM 610 C CA . TYR A 1 82 ? -7.359 1.221 3.828 1.00 98.00 82 TYR A CA 1
ATOM 611 C C . TYR A 1 82 ? -8.223 0.294 4.694 1.00 98.00 82 TYR A C 1
ATOM 613 O O . TYR A 1 82 ? -9.366 0.009 4.321 1.00 98.00 82 TYR A O 1
ATOM 621 N N . PRO A 1 83 ? -7.666 -0.277 5.782 1.00 94.94 83 PRO A N 1
ATOM 622 C CA . PRO A 1 83 ? -8.318 -1.357 6.525 1.00 94.94 83 PRO A CA 1
ATOM 623 C C . PRO A 1 83 ? -9.662 -0.958 7.135 1.00 94.94 83 PRO A C 1
ATOM 625 O O . PRO A 1 83 ? -10.595 -1.756 7.139 1.00 94.94 83 PRO A O 1
ATOM 628 N N . THR A 1 84 ? -9.777 0.283 7.617 1.00 95.50 84 THR A N 1
ATOM 629 C CA . THR A 1 84 ? -11.017 0.796 8.223 1.00 95.50 84 THR A CA 1
ATOM 630 C C . THR A 1 84 ? -12.153 0.898 7.202 1.00 95.50 84 THR A C 1
ATOM 632 O O . THR A 1 84 ? -13.318 0.710 7.547 1.00 95.50 84 THR A O 1
ATOM 635 N N . GLU A 1 85 ? -11.823 1.166 5.940 1.00 96.75 85 GLU A N 1
ATOM 636 C CA . GLU A 1 85 ? -12.774 1.343 4.844 1.00 96.75 85 GLU A CA 1
ATOM 637 C C . GLU A 1 85 ? -13.009 0.070 4.019 1.00 96.75 85 GLU A C 1
ATOM 639 O O . GLU A 1 85 ? -13.773 0.124 3.057 1.00 96.75 85 GLU A O 1
ATOM 644 N N . ASP A 1 86 ? -12.355 -1.048 4.360 1.00 95.38 86 ASP A N 1
ATOM 645 C CA . ASP A 1 86 ? -12.343 -2.285 3.560 1.00 95.38 86 ASP A CA 1
ATOM 646 C C . ASP A 1 86 ? -12.066 -2.007 2.068 1.00 95.38 86 ASP A C 1
ATOM 648 O O . ASP A 1 86 ? -12.730 -2.492 1.148 1.00 95.38 86 ASP A O 1
ATOM 652 N N . ALA A 1 87 ? -11.087 -1.133 1.820 1.00 97.62 87 ALA A N 1
ATOM 653 C CA . ALA A 1 87 ? -10.741 -0.686 0.481 1.00 97.62 87 ALA A CA 1
ATOM 654 C C . ALA A 1 87 ? -9.312 -1.088 0.120 1.00 97.62 87 ALA A C 1
ATOM 656 O O . ALA A 1 87 ? -8.380 -0.976 0.915 1.00 97.62 87 ALA A O 1
ATOM 657 N N . THR A 1 88 ? -9.126 -1.536 -1.120 1.00 98.44 88 THR A N 1
ATOM 658 C CA . THR A 1 88 ? -7.808 -1.814 -1.700 1.00 98.44 88 THR A CA 1
ATOM 659 C C . THR A 1 88 ? -7.733 -1.214 -3.097 1.00 98.44 88 THR A C 1
ATOM 661 O O . THR A 1 88 ? -8.610 -1.443 -3.927 1.00 98.44 88 THR A O 1
ATOM 664 N N . ILE A 1 89 ? -6.666 -0.466 -3.365 1.00 98.69 89 ILE A N 1
ATOM 665 C CA . ILE A 1 89 ? -6.377 0.153 -4.656 1.00 98.69 89 ILE A CA 1
ATOM 666 C C . ILE A 1 89 ? -5.083 -0.453 -5.194 1.00 98.69 89 ILE A C 1
ATOM 668 O O . ILE A 1 89 ? -4.044 -0.414 -4.537 1.00 98.69 89 ILE A O 1
ATOM 672 N N . VAL A 1 90 ? -5.148 -0.997 -6.409 1.00 98.75 90 VAL A N 1
ATOM 673 C CA . VAL A 1 90 ? -3.994 -1.543 -7.132 1.00 98.75 90 VAL A CA 1
ATOM 674 C C . VAL A 1 90 ? -3.854 -0.796 -8.449 1.00 98.75 90 VAL A C 1
ATOM 676 O O . VAL A 1 90 ? -4.806 -0.723 -9.225 1.00 98.75 90 VAL A O 1
ATOM 679 N N . VAL A 1 91 ? -2.663 -0.268 -8.726 1.00 98.62 91 VAL A N 1
ATOM 680 C CA . VAL A 1 91 ? -2.345 0.378 -10.006 1.00 98.62 91 VAL A CA 1
ATOM 681 C C . VAL A 1 91 ? -1.084 -0.258 -10.568 1.00 98.62 91 VAL A C 1
ATOM 683 O O . VAL A 1 91 ? -0.055 -0.296 -9.897 1.00 98.62 91 VAL A O 1
ATOM 686 N N . LEU A 1 92 ? -1.165 -0.745 -11.807 1.00 98.56 92 LEU A N 1
ATOM 687 C CA . LEU A 1 92 ? -0.051 -1.337 -12.547 1.00 98.56 92 LEU A CA 1
ATOM 688 C C . LEU A 1 92 ? 0.190 -0.539 -13.828 1.00 98.56 92 LEU A C 1
ATOM 690 O O . LEU A 1 92 ? -0.757 -0.138 -14.502 1.00 98.56 92 LEU A O 1
ATOM 694 N N . SER A 1 93 ? 1.455 -0.344 -14.181 1.00 98.38 93 SER A N 1
ATOM 695 C CA . SER A 1 93 ? 1.874 0.349 -15.394 1.00 98.38 93 SER A CA 1
ATOM 696 C C . SER A 1 93 ? 3.020 -0.398 -16.069 1.00 98.38 93 SER A C 1
ATOM 698 O O . SER A 1 93 ? 3.993 -0.776 -15.420 1.00 98.38 93 SER A O 1
ATOM 700 N N . ASN A 1 94 ? 2.929 -0.546 -17.390 1.00 97.38 94 ASN A N 1
ATOM 701 C CA . ASN A 1 94 ? 4.015 -0.975 -18.280 1.00 97.38 94 ASN A CA 1
ATOM 702 C C . ASN A 1 94 ? 4.838 0.213 -18.820 1.00 97.38 94 ASN A C 1
ATOM 704 O O . ASN A 1 94 ? 5.476 0.122 -19.869 1.00 97.38 94 ASN A O 1
ATOM 708 N N . ILE A 1 95 ? 4.768 1.346 -18.125 1.00 97.44 95 ILE A N 1
ATOM 709 C CA . ILE A 1 95 ? 5.591 2.530 -18.331 1.00 97.44 95 ILE A CA 1
ATOM 710 C C . ILE A 1 95 ? 6.262 2.828 -16.993 1.00 97.44 95 ILE A C 1
ATOM 712 O O . ILE A 1 95 ? 5.585 3.189 -16.028 1.00 97.44 95 ILE A O 1
ATOM 716 N N . GLU A 1 96 ? 7.586 2.692 -16.958 1.00 93.50 96 GLU A N 1
ATOM 717 C CA . GLU A 1 96 ? 8.431 2.875 -15.769 1.00 93.50 96 GLU A CA 1
ATOM 718 C C . GLU A 1 96 ? 8.227 4.249 -15.108 1.00 93.50 96 GLU A C 1
ATOM 720 O O . GLU A 1 96 ? 8.045 4.349 -13.901 1.00 93.50 96 GLU A O 1
ATOM 725 N N . GLY A 1 97 ? 8.152 5.314 -15.912 1.00 94.69 97 GLY A N 1
ATOM 726 C CA . GLY A 1 97 ? 7.953 6.684 -15.428 1.00 94.69 97 GLY A CA 1
ATOM 727 C C . GLY A 1 97 ? 6.510 7.055 -15.061 1.00 94.69 97 GLY A C 1
ATOM 728 O O . GLY A 1 97 ? 6.231 8.233 -14.838 1.00 94.69 97 GLY A O 1
ATOM 729 N N . ALA A 1 98 ? 5.567 6.108 -15.049 1.00 97.38 98 ALA A N 1
ATOM 730 C CA . ALA A 1 98 ? 4.187 6.415 -14.688 1.00 97.38 98 ALA A CA 1
ATOM 731 C C . ALA A 1 98 ? 4.070 6.782 -13.202 1.00 97.38 98 ALA A C 1
ATOM 733 O O . ALA A 1 98 ? 4.580 6.085 -12.326 1.00 97.38 98 ALA A O 1
ATOM 734 N N . GLN A 1 99 ? 3.324 7.846 -12.903 1.00 97.25 99 GLN A N 1
ATOM 735 C CA . GLN A 1 99 ? 3.076 8.301 -11.531 1.00 97.25 99 GLN A CA 1
ATOM 736 C C . GLN A 1 99 ? 1.998 7.442 -10.844 1.00 97.25 99 GLN A C 1
ATOM 738 O O . GLN A 1 99 ? 0.956 7.944 -10.433 1.00 97.25 99 GLN A O 1
ATOM 743 N N . VAL A 1 100 ? 2.231 6.131 -10.724 1.00 98.19 100 VAL A N 1
ATOM 744 C CA . VAL A 1 100 ? 1.244 5.166 -10.197 1.00 98.19 100 VAL A CA 1
ATOM 745 C C . VAL A 1 100 ? 0.794 5.486 -8.771 1.00 98.19 100 VAL A C 1
ATOM 747 O O . VAL A 1 100 ? -0.381 5.314 -8.463 1.00 98.19 100 VAL A O 1
ATOM 750 N N . ARG A 1 101 ? 1.688 6.026 -7.927 1.00 95.94 101 ARG A N 1
ATOM 751 C CA . ARG A 1 101 ? 1.335 6.500 -6.578 1.00 95.94 101 ARG A CA 1
ATOM 752 C C . ARG A 1 101 ? 0.329 7.649 -6.635 1.00 95.94 101 ARG A C 1
ATOM 754 O O . ARG A 1 101 ? -0.688 7.589 -5.960 1.00 95.94 101 ARG A O 1
ATOM 761 N N . ARG A 1 102 ? 0.568 8.647 -7.491 1.00 96.81 102 ARG A N 1
ATOM 762 C CA . ARG A 1 102 ? -0.351 9.777 -7.676 1.00 96.81 102 ARG A CA 1
ATOM 763 C C . ARG A 1 102 ? -1.719 9.311 -8.172 1.00 96.81 102 ARG A C 1
ATOM 765 O O . ARG A 1 102 ? -2.731 9.742 -7.641 1.00 96.81 102 ARG A O 1
ATOM 772 N N . ILE A 1 103 ? -1.748 8.395 -9.143 1.00 98.38 103 ILE A N 1
ATOM 773 C CA . ILE A 1 103 ? -3.003 7.805 -9.638 1.00 98.38 103 ILE A CA 1
ATOM 774 C C . ILE A 1 103 ? -3.742 7.093 -8.497 1.00 98.38 103 ILE A C 1
ATOM 776 O O . ILE A 1 103 ? -4.942 7.274 -8.342 1.00 98.38 103 ILE A O 1
ATOM 780 N N . GLN A 1 104 ? -3.043 6.309 -7.672 1.00 98.31 104 GLN A N 1
ATOM 781 C CA . GLN A 1 104 ? -3.638 5.644 -6.508 1.00 98.31 104 GLN A CA 1
ATOM 782 C C . GLN A 1 104 ? -4.188 6.643 -5.476 1.00 98.31 104 GLN A C 1
ATOM 784 O O . GLN A 1 104 ? -5.253 6.403 -4.913 1.00 98.31 104 GLN A O 1
ATOM 789 N N . GLU A 1 105 ? -3.502 7.759 -5.239 1.00 96.88 105 GLU A N 1
ATOM 790 C CA . GLU A 1 105 ? -3.955 8.823 -4.331 1.00 96.88 105 GLU A CA 1
ATOM 791 C C . GLU A 1 105 ? -5.193 9.557 -4.873 1.00 96.88 105 GLU A C 1
ATOM 793 O O . GLU A 1 105 ? -6.161 9.736 -4.136 1.00 96.88 105 GLU A O 1
ATOM 798 N N . GLU A 1 106 ? -5.224 9.885 -6.168 1.00 98.00 106 GLU A N 1
ATOM 799 C CA . GLU A 1 106 ? -6.391 10.478 -6.843 1.00 98.00 106 GLU A CA 1
ATOM 800 C C . GLU A 1 106 ? -7.588 9.502 -6.873 1.00 98.00 106 GLU A C 1
ATOM 802 O O . GLU A 1 106 ? -8.731 9.895 -6.639 1.00 98.00 106 GLU A O 1
ATOM 807 N N . LEU A 1 107 ? -7.350 8.200 -7.078 1.00 98.38 107 LEU A N 1
ATOM 808 C CA . LEU A 1 107 ? -8.396 7.177 -6.963 1.00 98.38 107 LEU A CA 1
ATOM 809 C C . LEU A 1 107 ? -8.953 7.085 -5.536 1.00 98.38 107 LEU A C 1
ATOM 811 O O . LEU A 1 107 ? -10.160 6.917 -5.3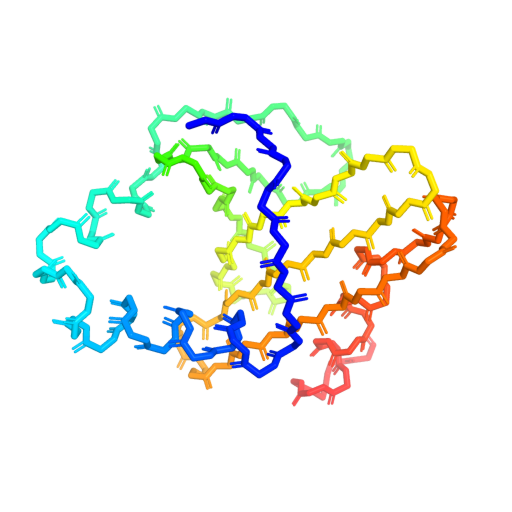71 1.00 98.38 107 LEU A O 1
ATOM 815 N N . ALA A 1 108 ? -8.106 7.221 -4.511 1.00 98.25 108 ALA A N 1
ATOM 816 C CA . ALA A 1 108 ? -8.550 7.256 -3.119 1.00 98.25 108 ALA A CA 1
ATOM 817 C C . ALA A 1 108 ? -9.386 8.511 -2.814 1.00 98.25 108 ALA A C 1
ATOM 819 O O . ALA A 1 108 ? -10.399 8.407 -2.128 1.00 98.25 108 ALA A O 1
ATOM 820 N N . GLN A 1 109 ? -9.016 9.675 -3.360 1.00 98.06 109 GLN A N 1
ATOM 821 C CA . GLN A 1 109 ? -9.824 10.900 -3.265 1.00 98.06 109 GLN A CA 1
ATOM 822 C C . GLN A 1 109 ? -11.223 10.690 -3.853 1.00 98.06 109 GLN A C 1
ATOM 824 O O . GLN A 1 109 ? -12.220 10.970 -3.188 1.00 98.06 109 GLN A O 1
ATOM 829 N N . ILE A 1 110 ? -11.308 10.106 -5.055 1.00 98.12 110 ILE A N 1
ATOM 830 C CA . ILE A 1 110 ? -12.586 9.780 -5.704 1.00 98.12 110 ILE A CA 1
ATOM 831 C C . ILE A 1 110 ? -13.392 8.787 -4.856 1.00 98.12 110 ILE A C 1
ATOM 833 O O . ILE A 1 110 ? -14.578 9.012 -4.610 1.00 98.12 110 ILE A O 1
ATOM 837 N N . LEU A 1 111 ? -12.758 7.703 -4.396 1.00 98.06 111 LEU A N 1
ATOM 838 C CA . LEU A 1 111 ? -13.408 6.650 -3.613 1.00 98.06 111 LEU A CA 1
ATOM 839 C C . LEU A 1 111 ? -13.988 7.186 -2.299 1.00 98.06 111 LEU A C 1
ATOM 841 O O . LEU A 1 111 ? -15.107 6.836 -1.930 1.00 98.06 111 LEU A O 1
ATOM 845 N N . PHE A 1 112 ? -13.241 8.048 -1.610 1.00 97.50 112 PHE A N 1
ATOM 846 C CA . PHE A 1 112 ? -13.629 8.605 -0.314 1.00 97.50 112 PHE A CA 1
ATOM 847 C C . PHE A 1 112 ? -14.346 9.951 -0.409 1.00 97.50 112 PHE A C 1
ATOM 849 O O . PHE A 1 112 ? -14.658 10.538 0.626 1.00 97.50 112 PHE A O 1
ATOM 856 N N . GLN A 1 113 ? -14.637 10.420 -1.627 1.00 96.81 113 GLN A N 1
ATOM 857 C CA . GLN A 1 113 ? -15.342 11.676 -1.891 1.00 96.81 113 GLN A CA 1
ATOM 858 C C . GLN A 1 113 ? -14.656 12.887 -1.235 1.00 96.81 113 GLN A C 1
ATOM 860 O O . GLN A 1 113 ? -15.315 13.800 -0.733 1.00 96.81 113 GLN A O 1
ATOM 865 N N . VAL A 1 114 ? -13.321 12.880 -1.234 1.00 93.62 114 VAL A N 1
ATOM 866 C CA . VAL A 1 114 ? -12.491 13.987 -0.753 1.00 93.62 114 VAL A CA 1
ATOM 867 C C . VAL A 1 114 ? -12.069 14.836 -1.961 1.00 93.62 114 VAL A C 1
ATOM 869 O O . VAL A 1 114 ? -11.661 14.246 -2.962 1.00 93.62 114 VAL A O 1
ATOM 872 N N . PRO A 1 115 ? -12.202 16.177 -1.905 1.00 78.88 115 PRO A N 1
ATOM 873 C CA . PRO A 1 115 ? -11.809 17.072 -2.996 1.00 78.88 115 PRO A CA 1
ATOM 874 C C . PRO A 1 115 ? -10.325 17.014 -3.367 1.00 78.88 115 PRO A C 1
ATOM 876 O O . PRO A 1 115 ? -9.498 16.722 -2.471 1.00 78.88 115 PRO A O 1
#

Sequence (115 aa):
GAGALVSNVYDLYGWMQALQTGVALDPASVAQLFTPYVDMATAPGEAPAAYGYGWVIDEHLGRERIWHPGHIFGFAATVAAYPTEDATIVVLSNIEGAQVRRIQEELAQILFQVP